Protein AF-A0A357I944-F1 (afdb_monomer_lite)

Radius of gyration: 23.83 Å; chains: 1; bounding box: 50×27×81 Å

pLDDT: mean 74.16, std 22.62, range [32.16, 97.25]

Foldseek 3Di:
DDDDDDDPVPPDLPPPVQPDDDFPKDKDAWDWDWDDDDPDTDIDTDHIDIDGPDDQDPSNVVNCVSVVVVVDCVNCPPPDPPPPDPPPPDDDDDDDD

Secondary structure (DSSP, 8-state):
-------------------PPPP-EEEE-SEEEE-SSTT---EEEE--EEEESSPPPHHHHHHHHHTTTTT-GGGGTT----------S--------

Structure (mmCIF, N/CA/C/O backbone):
data_AF-A0A357I944-F1
#
_entry.id   AF-A0A357I944-F1
#
loop_
_atom_site.group_PDB
_atom_site.id
_atom_site.type_symbol
_atom_site.label_atom_id
_atom_site.label_alt_id
_atom_site.label_comp_id
_atom_site.label_asym_id
_atom_site.label_entity_id
_atom_site.label_seq_id
_atom_site.pdbx_PDB_ins_code
_atom_site.Cartn_x
_atom_site.Cartn_y
_atom_site.Cartn_z
_atom_site.occupancy
_atom_site.B_iso_or_equiv
_atom_site.auth_seq_id
_atom_site.auth_comp_id
_atom_site.auth_asym_id
_atom_site.auth_atom_id
_atom_site.pdbx_PDB_model_num
ATOM 1 N N . MET A 1 1 ? 31.410 1.839 -54.230 1.00 41.78 1 MET A N 1
ATOM 2 C CA . MET A 1 1 ? 31.843 1.638 -52.833 1.00 41.78 1 MET A CA 1
ATOM 3 C C . MET A 1 1 ? 31.253 2.822 -52.080 1.00 41.78 1 MET A C 1
ATOM 5 O O . MET A 1 1 ? 31.651 3.929 -52.392 1.00 41.78 1 MET A O 1
ATOM 9 N N . GLU 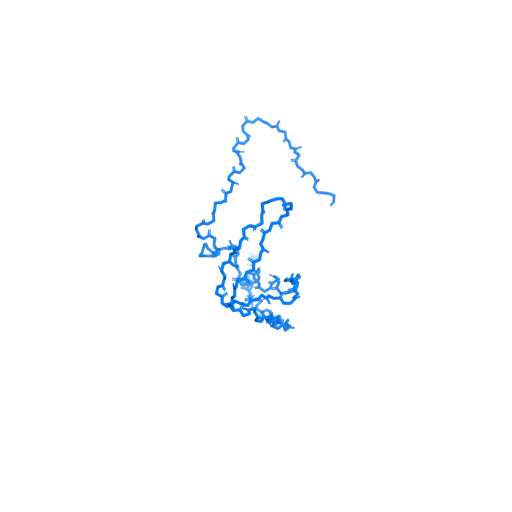A 1 2 ? 30.204 2.748 -51.274 1.00 39.84 2 GLU A N 1
ATOM 10 C CA . GLU A 1 2 ? 29.450 1.647 -50.671 1.00 39.84 2 GLU A CA 1
ATOM 11 C C . GLU A 1 2 ? 27.963 2.035 -50.601 1.00 39.84 2 GLU A C 1
ATOM 13 O O . GLU A 1 2 ? 27.594 3.192 -50.797 1.00 39.84 2 GLU A O 1
ATOM 18 N N . ALA A 1 3 ? 27.121 1.024 -50.421 1.00 38.75 3 ALA A N 1
ATOM 19 C CA . ALA A 1 3 ? 25.677 1.087 -50.532 1.00 38.75 3 ALA A CA 1
ATOM 20 C C . ALA A 1 3 ? 24.990 1.735 -49.316 1.00 38.75 3 ALA A C 1
ATOM 22 O O . ALA A 1 3 ? 25.376 1.521 -48.172 1.00 38.75 3 ALA A O 1
ATOM 23 N N . THR A 1 4 ? 23.911 2.465 -49.610 1.00 37.44 4 THR A N 1
ATOM 24 C CA . THR A 1 4 ? 22.615 2.488 -48.911 1.00 37.44 4 THR A CA 1
ATOM 25 C C . THR A 1 4 ? 22.446 1.427 -47.821 1.00 37.44 4 THR A C 1
ATOM 27 O O . THR A 1 4 ? 22.550 0.238 -48.111 1.00 37.44 4 THR A O 1
ATOM 30 N N . THR A 1 5 ? 22.036 1.832 -46.616 1.00 36.88 5 THR A N 1
ATOM 31 C CA . THR A 1 5 ? 20.721 1.468 -46.040 1.00 36.88 5 THR A CA 1
ATOM 32 C C . THR A 1 5 ? 20.627 1.929 -44.589 1.00 36.88 5 THR A C 1
ATOM 34 O O . THR A 1 5 ? 21.324 1.458 -43.699 1.00 36.88 5 THR A O 1
ATOM 37 N N . THR A 1 6 ? 19.702 2.857 -44.397 1.00 41.72 6 THR A N 1
ATOM 38 C CA . THR A 1 6 ? 18.986 3.217 -43.180 1.00 41.72 6 THR A CA 1
ATOM 39 C C . THR A 1 6 ? 18.687 2.012 -42.283 1.00 41.72 6 THR A C 1
ATOM 41 O O . THR A 1 6 ? 17.976 1.100 -42.691 1.00 41.72 6 THR A O 1
ATOM 44 N N . ALA A 1 7 ? 19.128 2.056 -41.029 1.00 38.03 7 ALA A N 1
ATOM 45 C CA . ALA A 1 7 ? 18.532 1.270 -39.954 1.00 38.03 7 ALA A CA 1
ATOM 46 C C . ALA A 1 7 ? 18.211 2.221 -38.799 1.00 38.03 7 ALA A C 1
ATOM 48 O O . ALA A 1 7 ? 18.927 2.323 -37.809 1.00 38.03 7 ALA A O 1
ATOM 49 N N . THR A 1 8 ? 17.116 2.962 -38.965 1.00 44.38 8 THR A N 1
ATOM 50 C CA . THR A 1 8 ? 16.309 3.406 -37.832 1.00 44.38 8 THR A CA 1
ATOM 51 C C . THR A 1 8 ? 15.745 2.134 -37.210 1.00 44.38 8 THR A C 1
ATOM 53 O O . THR A 1 8 ? 14.701 1.637 -37.633 1.00 44.38 8 THR A O 1
ATOM 56 N N . GLU A 1 9 ? 16.465 1.554 -36.254 1.00 43.00 9 GLU A N 1
ATOM 57 C CA . GLU A 1 9 ? 15.903 0.533 -35.379 1.00 43.00 9 GLU A CA 1
ATOM 58 C C . GLU A 1 9 ? 14.949 1.254 -34.425 1.00 43.00 9 GLU A C 1
ATOM 60 O O . GLU A 1 9 ? 15.292 1.638 -33.310 1.00 43.00 9 GLU A O 1
ATOM 65 N N . ASN A 1 10 ? 13.741 1.518 -34.927 1.00 46.44 10 ASN A N 1
ATOM 66 C CA . ASN A 1 10 ? 12.592 1.818 -34.095 1.00 46.44 10 ASN A CA 1
ATOM 67 C C . ASN A 1 10 ? 12.404 0.601 -33.188 1.00 46.44 10 ASN A C 1
ATOM 69 O O . ASN A 1 10 ? 11.801 -0.396 -33.592 1.00 46.44 10 ASN A O 1
ATOM 73 N N . ALA A 1 11 ? 12.963 0.669 -31.982 1.00 50.44 11 ALA A N 1
ATOM 74 C CA . ALA A 1 11 ? 12.605 -0.221 -30.899 1.00 50.44 11 ALA A CA 1
ATOM 75 C C . ALA A 1 11 ? 11.100 -0.039 -30.679 1.00 50.44 11 ALA A C 1
ATOM 77 O O . ALA A 1 11 ? 10.657 0.940 -30.085 1.00 50.44 11 ALA A O 1
ATOM 78 N N . ALA A 1 12 ? 10.312 -0.944 -31.262 1.00 48.09 12 ALA A N 1
ATOM 79 C CA . ALA A 1 12 ? 8.879 -1.024 -31.044 1.00 48.09 12 ALA A CA 1
ATOM 80 C C . ALA A 1 12 ? 8.606 -0.913 -29.535 1.00 48.09 12 ALA A C 1
ATOM 82 O O . ALA A 1 12 ? 9.359 -1.530 -28.768 1.00 48.09 12 ALA A O 1
ATOM 83 N N . PRO A 1 13 ? 7.573 -0.170 -29.089 1.00 44.72 13 PRO A N 1
ATOM 84 C CA . PRO A 1 13 ? 7.222 -0.165 -27.680 1.00 44.72 13 PRO A CA 1
ATOM 85 C C . PRO A 1 13 ? 6.907 -1.611 -27.319 1.00 44.72 13 PRO A C 1
ATOM 87 O O . PRO A 1 13 ? 5.928 -2.191 -27.790 1.00 44.72 13 PRO A O 1
ATOM 90 N N . ARG A 1 14 ? 7.792 -2.244 -26.547 1.00 47.75 14 ARG A N 1
ATOM 91 C CA . ARG A 1 14 ? 7.550 -3.589 -26.040 1.00 47.75 14 ARG A CA 1
ATOM 92 C C . ARG A 1 14 ? 6.602 -3.452 -24.859 1.00 47.75 14 ARG A C 1
ATOM 94 O O . ARG A 1 14 ? 6.970 -3.824 -23.754 1.00 47.75 14 ARG A O 1
ATOM 101 N N . SER A 1 15 ? 5.385 -2.958 -25.091 1.00 51.78 15 SER A N 1
ATOM 102 C CA . SER A 1 15 ? 4.293 -3.156 -24.148 1.00 51.78 15 SER A CA 1
ATOM 103 C C . SER A 1 15 ? 3.925 -4.637 -24.207 1.00 51.78 15 SER A C 1
ATOM 105 O O . SER A 1 15 ? 2.960 -5.076 -24.833 1.00 51.78 15 SER A O 1
ATOM 107 N N . ARG A 1 16 ? 4.763 -5.473 -23.587 1.00 57.12 16 ARG A N 1
ATOM 108 C CA . ARG A 1 16 ? 4.313 -6.797 -23.192 1.00 57.12 16 ARG A CA 1
ATOM 109 C C . ARG A 1 16 ? 3.284 -6.517 -22.115 1.00 57.12 16 ARG A C 1
ATOM 111 O O . ARG A 1 16 ? 3.654 -6.284 -20.977 1.00 57.12 16 ARG A O 1
ATOM 118 N N . THR A 1 17 ? 2.006 -6.498 -22.472 1.00 58.41 17 THR A N 1
ATOM 119 C CA . THR A 1 17 ? 0.927 -6.542 -21.489 1.00 58.41 17 THR A CA 1
ATOM 120 C C . THR A 1 17 ? 1.162 -7.783 -20.638 1.00 58.41 17 THR A C 1
ATOM 122 O O . THR A 1 17 ? 0.945 -8.914 -21.080 1.00 58.41 17 THR A O 1
ATOM 125 N N . LEU A 1 18 ? 1.724 -7.589 -19.450 1.00 57.81 18 LEU A N 1
ATOM 126 C CA . LEU A 1 18 ? 1.983 -8.676 -18.532 1.00 57.81 18 LEU A CA 1
ATOM 127 C C . LEU A 1 18 ? 0.635 -9.061 -17.936 1.00 57.81 18 LEU A C 1
ATOM 129 O O . LEU A 1 18 ? 0.002 -8.264 -17.255 1.00 57.81 18 LEU A O 1
ATOM 133 N N . TRP A 1 19 ? 0.178 -10.281 -18.219 1.00 62.50 19 TRP A N 1
ATOM 134 C CA . TRP A 1 19 ? -1.001 -10.861 -17.578 1.00 62.50 19 TRP A CA 1
ATOM 135 C C . TRP A 1 19 ? -0.631 -11.257 -16.147 1.00 62.50 19 TRP A C 1
ATOM 137 O O . TRP A 1 19 ? -0.422 -12.430 -15.830 1.00 62.50 19 TRP A O 1
ATOM 147 N N . VAL A 1 20 ? -0.430 -10.258 -15.297 1.00 74.12 20 VAL A N 1
ATOM 148 C CA . VAL A 1 20 ? -0.290 -10.450 -13.857 1.00 74.12 20 VAL A CA 1
ATOM 149 C C . VAL A 1 20 ? -1.685 -10.309 -13.257 1.00 74.12 20 VAL A C 1
ATOM 151 O O . VAL A 1 20 ? -2.427 -9.424 -13.684 1.00 74.12 20 VAL A O 1
ATOM 154 N N . PRO A 1 21 ? -2.091 -11.190 -12.327 1.00 76.19 21 PRO A N 1
ATOM 155 C CA . PRO A 1 21 ? -3.356 -11.010 -11.633 1.00 76.19 21 PRO A CA 1
ATOM 156 C C . PRO A 1 21 ? -3.388 -9.645 -10.940 1.00 76.19 21 PRO A C 1
ATOM 158 O O . PRO A 1 21 ? -2.369 -9.175 -10.417 1.00 76.19 21 PRO A O 1
ATOM 161 N N . ASP A 1 22 ? -4.572 -9.039 -10.959 1.00 83.69 22 ASP A N 1
ATOM 162 C CA . ASP A 1 22 ? -4.850 -7.766 -10.301 1.00 83.69 22 ASP A CA 1
ATOM 163 C C . ASP A 1 22 ? -4.638 -7.867 -8.777 1.00 83.69 22 ASP A C 1
ATOM 165 O O . ASP A 1 22 ? -4.551 -8.965 -8.206 1.00 83.69 22 ASP A O 1
ATOM 169 N N . ILE A 1 23 ? -4.526 -6.722 -8.108 1.00 90.94 23 ILE A N 1
ATOM 170 C CA . ILE A 1 23 ? -4.320 -6.657 -6.664 1.00 90.94 23 ILE A CA 1
ATOM 171 C C . ILE A 1 23 ? -5.567 -7.197 -5.955 1.00 90.94 23 ILE A C 1
ATOM 173 O O . ILE A 1 23 ? -6.685 -6.722 -6.137 1.00 90.94 23 ILE A O 1
ATOM 177 N N . ALA A 1 24 ? -5.368 -8.203 -5.103 1.00 93.12 24 ALA A N 1
ATOM 178 C CA . ALA A 1 24 ? -6.423 -8.723 -4.246 1.00 93.12 24 ALA A CA 1
ATOM 179 C C . ALA A 1 24 ? -6.640 -7.774 -3.059 1.00 93.12 24 ALA A C 1
ATOM 181 O O . ALA A 1 24 ? -5.975 -7.907 -2.027 1.00 93.12 24 ALA A O 1
ATOM 182 N N . TRP A 1 25 ? -7.552 -6.818 -3.219 1.00 95.19 25 TRP A N 1
ATOM 183 C CA . TRP A 1 25 ? -7.921 -5.859 -2.180 1.00 95.19 25 TRP A CA 1
ATOM 184 C C . TRP A 1 25 ? -8.713 -6.512 -1.044 1.00 95.19 25 TRP A C 1
ATOM 186 O O . TRP A 1 25 ? -9.519 -7.424 -1.249 1.00 95.19 25 TRP A O 1
ATOM 196 N N . VAL A 1 26 ? -8.445 -6.057 0.177 1.00 97.06 26 VAL A N 1
ATOM 197 C CA . VAL A 1 26 ? -9.188 -6.406 1.388 1.00 97.06 26 VAL A CA 1
ATOM 198 C C . VAL A 1 26 ? -9.685 -5.112 2.006 1.00 97.06 26 VAL A C 1
ATOM 200 O O . VAL A 1 26 ? -8.879 -4.260 2.372 1.00 97.06 26 VAL A O 1
ATOM 203 N N . GLU A 1 27 ? -11.003 -4.993 2.130 1.00 97.19 27 GLU A N 1
ATOM 204 C CA . GLU A 1 27 ? -11.645 -3.873 2.807 1.00 97.19 27 GLU A CA 1
ATOM 205 C C . GLU A 1 27 ? -11.471 -3.997 4.323 1.00 97.19 27 GLU A C 1
ATOM 207 O O . GLU A 1 27 ? -11.745 -5.044 4.924 1.00 97.19 27 GLU A O 1
ATOM 212 N N . ILE A 1 28 ? -11.022 -2.908 4.933 1.00 96.25 28 ILE A N 1
ATOM 213 C CA . ILE A 1 28 ? -10.974 -2.708 6.372 1.00 96.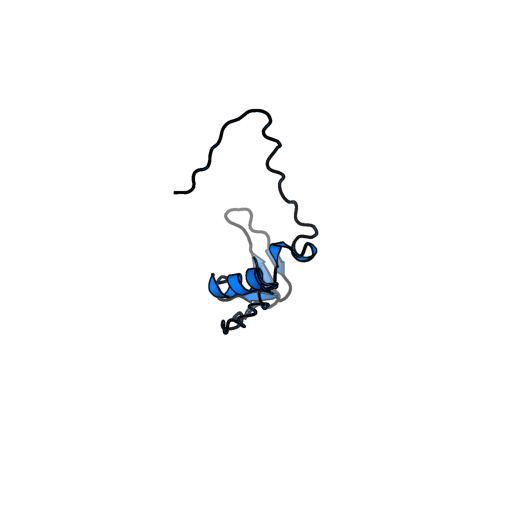25 28 ILE A CA 1
ATOM 214 C C . ILE A 1 28 ? -12.065 -1.685 6.705 1.00 96.25 28 ILE A C 1
ATOM 216 O O . ILE A 1 28 ? -11.970 -0.538 6.263 1.00 96.25 28 ILE A O 1
ATOM 220 N N . PRO A 1 29 ? -13.120 -2.079 7.441 1.00 96.88 29 PRO A N 1
ATOM 221 C CA . PRO A 1 29 ? -14.224 -1.179 7.741 1.00 96.88 29 PRO A CA 1
ATOM 222 C C . PRO A 1 29 ? -13.771 -0.043 8.662 1.00 96.88 29 PRO A C 1
ATOM 224 O O . PRO A 1 29 ? -12.849 -0.207 9.464 1.00 96.88 29 PRO A O 1
ATOM 227 N N . ALA A 1 30 ? -14.472 1.089 8.584 1.00 97.19 30 ALA A N 1
ATOM 228 C CA . ALA A 1 30 ? -14.243 2.222 9.472 1.00 97.19 30 ALA A CA 1
ATOM 229 C C . ALA A 1 30 ? -14.456 1.825 10.939 1.00 97.19 30 ALA A C 1
ATOM 231 O O . ALA A 1 30 ? -15.395 1.087 11.266 1.00 97.19 30 ALA A O 1
ATOM 232 N N . GLY A 1 31 ? -13.623 2.345 11.837 1.00 95.69 31 GLY A N 1
ATOM 233 C CA . GLY A 1 31 ? -13.737 2.012 13.249 1.00 95.69 31 GLY A CA 1
ATOM 234 C C . GLY A 1 31 ? -12.674 2.629 14.142 1.00 95.69 31 GLY A C 1
ATOM 235 O O . GLY A 1 31 ? -11.706 3.244 13.694 1.00 95.69 31 GLY A O 1
ATOM 236 N N . GLU A 1 32 ? -12.887 2.449 15.442 1.00 96.19 32 GLU A N 1
ATOM 237 C CA . GLU A 1 32 ? -11.898 2.763 16.463 1.00 96.19 32 GLU A CA 1
ATOM 238 C C . GLU A 1 32 ? -11.014 1.545 16.731 1.00 96.19 32 GLU A C 1
ATOM 240 O O . GLU A 1 32 ? -11.503 0.421 16.870 1.00 96.19 32 GLU A O 1
ATOM 245 N N . PHE A 1 33 ? -9.709 1.767 16.831 1.00 92.69 33 PHE A N 1
ATOM 246 C CA . PHE A 1 33 ? -8.743 0.733 17.182 1.00 92.69 33 PHE A CA 1
ATOM 247 C C . PHE A 1 33 ? -7.638 1.316 18.056 1.00 92.69 33 PHE A C 1
ATOM 249 O O . PHE A 1 33 ? -7.387 2.520 18.073 1.00 92.69 33 PHE A O 1
ATOM 256 N N . ILE A 1 34 ? -6.985 0.443 18.811 1.00 94.25 34 ILE A N 1
ATOM 257 C CA . ILE A 1 34 ? -5.871 0.809 19.678 1.00 94.25 34 ILE A CA 1
ATOM 258 C C . ILE A 1 34 ? -4.578 0.568 18.903 1.00 94.25 34 ILE A C 1
ATOM 260 O O . ILE A 1 34 ? -4.393 -0.504 18.325 1.00 94.25 34 ILE A O 1
ATOM 264 N N . TYR A 1 35 ? -3.688 1.557 18.897 1.00 92.50 35 TYR A N 1
ATOM 265 C CA . TYR A 1 35 ? -2.396 1.477 18.220 1.00 92.50 35 TYR A CA 1
ATOM 266 C C . TYR A 1 35 ? -1.251 1.736 19.201 1.00 92.50 35 TYR A C 1
ATOM 268 O O . TYR A 1 35 ? -1.368 2.603 20.060 1.00 92.50 35 TYR A O 1
ATOM 276 N N . GLY A 1 36 ? -0.133 1.024 19.045 1.00 90.12 36 GLY A N 1
ATOM 277 C CA . GLY A 1 36 ? 1.055 1.152 19.897 1.00 90.12 36 GLY A CA 1
ATOM 278 C C . GLY A 1 36 ? 1.286 -0.051 20.814 1.00 90.12 36 GLY A C 1
ATOM 279 O O . GLY A 1 36 ? 0.516 -1.009 20.825 1.00 90.12 36 GLY A O 1
ATOM 280 N N . GLU A 1 37 ? 2.373 -0.002 21.581 1.00 88.56 37 GLU A N 1
ATOM 281 C CA . GLU A 1 37 ? 2.759 -1.032 22.550 1.00 88.56 37 GLU A CA 1
ATOM 282 C C . GLU A 1 37 ? 3.069 -0.397 23.915 1.00 88.56 37 GLU A C 1
ATOM 284 O O . GLU A 1 37 ? 3.487 0.756 24.013 1.00 88.56 37 GLU A O 1
ATOM 289 N N . GLY A 1 38 ? 2.895 -1.159 24.998 1.00 83.88 38 GLY A N 1
ATOM 290 C CA . GLY A 1 38 ? 3.204 -0.697 26.354 1.00 83.88 38 GLY A CA 1
ATOM 291 C C . GLY A 1 38 ? 2.143 0.243 26.937 1.00 83.88 38 GLY A C 1
ATOM 292 O O . GLY A 1 38 ? 0.948 0.020 26.769 1.00 83.88 38 GLY A O 1
ATOM 293 N N . ASN A 1 39 ? 2.568 1.268 27.680 1.00 79.50 39 ASN A N 1
ATOM 294 C CA . ASN A 1 39 ? 1.651 2.182 28.380 1.00 79.50 39 ASN A CA 1
ATOM 295 C C . ASN A 1 39 ? 1.061 3.280 27.476 1.00 79.50 39 ASN A C 1
ATOM 297 O O . ASN A 1 39 ? 0.156 3.992 27.904 1.00 79.50 39 ASN A O 1
ATOM 301 N N . GLU A 1 40 ? 1.555 3.426 26.245 1.00 81.56 40 GLU A N 1
ATOM 302 C CA . GLU A 1 40 ? 1.102 4.433 25.282 1.00 81.56 40 GLU A CA 1
ATOM 303 C C . GLU A 1 40 ? 0.297 3.751 24.174 1.00 81.56 40 GLU A C 1
ATOM 305 O O . GLU A 1 40 ? 0.818 3.373 23.129 1.00 81.56 40 GLU A O 1
ATOM 310 N N . GLN A 1 41 ? -0.993 3.563 24.447 1.00 88.12 41 GLN A N 1
ATOM 311 C CA . GLN A 1 41 ? -1.954 2.904 23.564 1.00 88.12 41 GLN A CA 1
ATOM 312 C C . GLN A 1 41 ? -3.133 3.847 23.273 1.00 88.12 41 GLN A C 1
ATOM 314 O O . GLN A 1 41 ? -4.211 3.682 23.851 1.00 88.12 41 GLN A O 1
ATOM 319 N N . PRO A 1 42 ? -2.944 4.897 22.447 1.00 91.19 42 PRO A N 1
ATOM 320 C CA . PRO A 1 42 ? -4.044 5.760 22.039 1.00 91.19 42 PRO A CA 1
ATOM 321 C C . PRO A 1 42 ? -5.093 4.986 21.231 1.00 91.19 42 PRO A C 1
ATOM 323 O O . PRO A 1 42 ? -4.765 4.167 20.368 1.00 91.19 42 PRO A O 1
ATOM 326 N N . THR A 1 43 ? -6.362 5.305 21.478 1.00 92.94 43 THR A N 1
ATOM 327 C CA . THR A 1 43 ? -7.463 4.934 20.586 1.00 92.94 43 THR A CA 1
ATOM 328 C C . THR A 1 43 ? -7.484 5.899 19.409 1.00 92.94 43 THR A C 1
ATOM 330 O O . THR A 1 43 ? -7.543 7.116 19.600 1.00 92.94 43 THR A O 1
ATOM 333 N N . LEU A 1 44 ? -7.433 5.358 18.197 1.00 93.81 44 LEU A N 1
ATOM 334 C CA . LEU A 1 44 ? -7.476 6.104 16.946 1.00 93.81 44 LEU A CA 1
ATOM 335 C C . LEU A 1 44 ? -8.723 5.719 16.156 1.00 93.81 44 LEU A C 1
ATOM 337 O O . LEU A 1 44 ? -9.179 4.579 16.220 1.00 93.81 44 LEU A O 1
ATOM 341 N N . HIS A 1 45 ? -9.243 6.672 15.388 1.00 94.88 45 HIS A N 1
ATOM 342 C CA . HIS A 1 45 ? -10.314 6.444 14.427 1.00 94.88 45 HIS A CA 1
ATOM 343 C C . HIS A 1 45 ? -9.731 6.422 13.014 1.00 94.88 45 HIS A C 1
ATOM 345 O O . HIS A 1 45 ? -8.965 7.321 12.655 1.00 94.88 45 HIS A O 1
ATOM 351 N N . LEU A 1 46 ? -10.096 5.413 12.225 1.00 95.88 46 LEU A N 1
ATOM 352 C CA . LEU A 1 46 ? -9.809 5.359 10.795 1.00 95.88 46 LEU A CA 1
ATOM 353 C C . LEU A 1 46 ? -11.104 5.153 10.018 1.00 95.88 46 LEU A C 1
ATOM 355 O O . LEU A 1 46 ? -11.944 4.333 10.395 1.00 95.88 46 LEU A O 1
ATOM 359 N N . ASP A 1 47 ? -11.220 5.887 8.915 1.00 97.25 47 ASP A N 1
ATOM 360 C CA . ASP A 1 47 ? -12.234 5.645 7.897 1.00 97.25 47 ASP A CA 1
ATOM 361 C C . ASP A 1 47 ? -11.970 4.314 7.182 1.00 97.25 47 ASP A C 1
ATOM 363 O O . ASP A 1 47 ? -10.885 3.737 7.279 1.00 97.25 47 ASP A O 1
ATOM 367 N N . ALA A 1 48 ? -12.972 3.820 6.454 1.00 97.19 48 ALA A N 1
ATOM 368 C CA . ALA A 1 48 ? -12.837 2.586 5.696 1.00 97.19 48 ALA A CA 1
ATOM 369 C C . ALA A 1 48 ? -11.777 2.745 4.598 1.00 97.19 48 ALA A C 1
ATOM 371 O O . ALA A 1 48 ? -11.761 3.746 3.876 1.00 97.19 48 ALA A O 1
ATOM 372 N N . PHE A 1 49 ? -10.908 1.749 4.461 1.00 96.50 49 PHE A N 1
ATOM 373 C CA . PHE A 1 49 ? -9.869 1.725 3.435 1.00 96.50 49 PHE A CA 1
ATOM 374 C C . PHE A 1 49 ? -9.617 0.301 2.953 1.00 96.50 49 PHE A C 1
ATOM 376 O O . PHE A 1 49 ? -10.020 -0.673 3.586 1.00 96.50 49 PHE A O 1
ATOM 383 N N . GLU A 1 50 ? -8.918 0.176 1.832 1.00 97.12 50 GLU A N 1
ATOM 384 C CA . GLU A 1 50 ? -8.536 -1.113 1.273 1.00 97.12 50 GLU A CA 1
ATOM 385 C C . GLU A 1 50 ? -7.022 -1.294 1.344 1.00 97.12 50 GLU A C 1
ATOM 387 O O . GLU A 1 50 ? -6.248 -0.360 1.127 1.00 97.12 50 GLU A O 1
ATOM 392 N N . ILE A 1 51 ? -6.586 -2.516 1.636 1.00 96.69 51 ILE A N 1
ATOM 393 C CA . ILE A 1 51 ? -5.173 -2.890 1.605 1.00 96.69 51 ILE A CA 1
ATOM 394 C C . ILE A 1 51 ? -4.985 -4.173 0.803 1.00 96.69 51 ILE A C 1
ATOM 396 O O . ILE A 1 51 ? -5.824 -5.075 0.819 1.00 96.69 51 ILE A O 1
ATOM 400 N N . ALA A 1 52 ? -3.873 -4.260 0.075 1.00 96.31 52 ALA A N 1
ATOM 401 C CA . ALA A 1 52 ? -3.528 -5.455 -0.675 1.00 96.31 52 ALA A CA 1
ATOM 402 C C . ALA A 1 52 ? -3.322 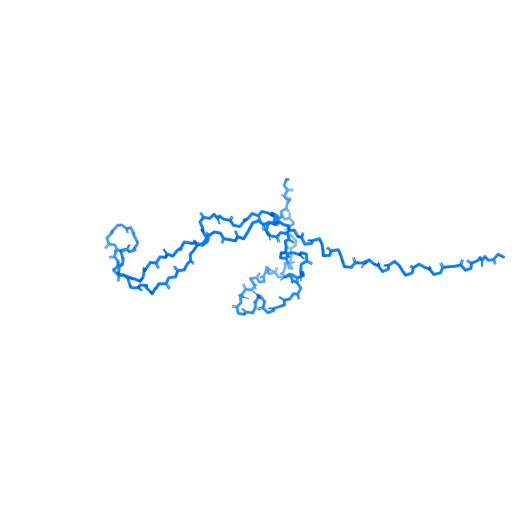-6.646 0.276 1.00 96.31 52 ALA A C 1
ATOM 404 O O . ALA A 1 52 ? -2.552 -6.568 1.235 1.00 96.31 52 ALA A O 1
ATOM 405 N N . ARG A 1 53 ? -3.961 -7.783 -0.024 1.00 95.62 53 ARG A N 1
ATOM 406 C CA . ARG A 1 53 ? -3.777 -9.037 0.728 1.00 95.62 53 ARG A CA 1
ATOM 407 C C . ARG A 1 53 ? -2.332 -9.541 0.685 1.00 95.62 53 ARG A C 1
ATOM 409 O O . ARG A 1 53 ? -1.888 -10.206 1.618 1.00 95.62 53 ARG A O 1
ATOM 416 N N . TYR A 1 54 ? -1.630 -9.269 -0.412 1.00 94.81 54 TYR A N 1
ATOM 417 C CA . TYR A 1 54 ? -0.261 -9.711 -0.653 1.00 94.81 54 TYR A CA 1
ATOM 418 C C . TYR A 1 54 ? 0.616 -8.523 -1.061 1.00 94.81 54 TYR A C 1
ATOM 420 O O . TYR A 1 54 ? 0.116 -7.612 -1.724 1.00 94.81 54 TYR A O 1
ATOM 428 N N . PRO A 1 55 ? 1.917 -8.535 -0.718 1.00 94.56 55 PRO A N 1
ATOM 429 C CA . PRO A 1 55 ? 2.859 -7.547 -1.226 1.00 94.56 55 PRO A CA 1
ATOM 430 C C . PRO A 1 55 ? 2.923 -7.548 -2.755 1.00 94.56 55 PRO A C 1
ATOM 432 O O . PRO A 1 55 ? 2.710 -8.581 -3.397 1.00 94.56 55 PRO A O 1
ATOM 435 N N . VAL A 1 56 ? 3.287 -6.400 -3.327 1.00 92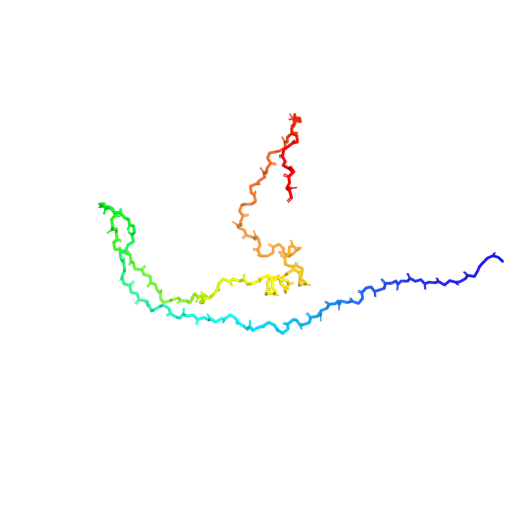.12 56 VAL A N 1
ATOM 436 C CA . VAL A 1 56 ? 3.517 -6.263 -4.769 1.00 92.12 56 VAL A CA 1
ATOM 437 C C . VAL A 1 56 ? 4.650 -7.196 -5.195 1.00 92.12 56 VAL A C 1
ATOM 439 O O . VAL A 1 56 ? 5.739 -7.189 -4.622 1.00 92.12 56 VAL A O 1
ATOM 442 N N . THR A 1 57 ? 4.386 -8.021 -6.204 1.00 91.88 57 THR A N 1
ATOM 443 C CA . THR A 1 57 ? 5.368 -8.973 -6.738 1.00 91.88 57 THR A CA 1
ATOM 444 C C . THR A 1 57 ? 6.300 -8.310 -7.750 1.00 91.88 57 THR A C 1
ATOM 446 O O . THR A 1 57 ? 5.915 -7.352 -8.418 1.00 91.88 57 THR A O 1
ATOM 449 N N . ASN A 1 58 ? 7.491 -8.883 -7.965 1.00 92.56 58 ASN A N 1
ATOM 450 C CA . ASN A 1 58 ? 8.420 -8.401 -8.999 1.00 92.56 58 ASN A CA 1
ATOM 451 C C . ASN A 1 58 ? 7.757 -8.319 -10.382 1.00 92.56 58 ASN A C 1
ATOM 453 O O . ASN A 1 58 ? 8.002 -7.380 -11.125 1.00 92.56 58 ASN A O 1
ATOM 457 N N . ARG A 1 59 ? 6.872 -9.270 -10.709 1.00 89.69 59 ARG A N 1
ATOM 458 C CA . ARG A 1 59 ? 6.184 -9.299 -12.002 1.00 89.69 59 ARG A CA 1
ATOM 459 C C . ARG A 1 59 ? 5.149 -8.182 -12.158 1.00 89.69 59 ARG A C 1
ATOM 461 O O . ARG A 1 59 ? 4.974 -7.686 -13.260 1.00 89.69 59 ARG A O 1
ATOM 468 N N . GLN A 1 60 ? 4.471 -7.794 -11.077 1.00 89.50 60 GLN A N 1
ATOM 469 C CA . GLN A 1 60 ? 3.578 -6.627 -11.069 1.00 89.50 60 GLN A CA 1
ATOM 470 C C . GLN A 1 60 ? 4.384 -5.327 -11.117 1.00 89.50 60 GLN A C 1
ATOM 472 O O . GLN A 1 60 ? 4.007 -4.392 -11.813 1.00 89.50 60 GLN A O 1
ATOM 477 N N . TYR A 1 61 ? 5.518 -5.288 -10.417 1.00 90.31 61 TYR A N 1
ATOM 478 C CA . TYR A 1 61 ? 6.420 -4.144 -10.426 1.00 90.31 61 TYR A CA 1
ATOM 479 C C . TYR A 1 61 ? 7.058 -3.896 -11.802 1.00 90.31 61 TYR A C 1
ATOM 481 O O . TYR A 1 61 ? 7.234 -2.751 -12.201 1.00 90.31 61 TYR A O 1
ATOM 489 N N . GLU A 1 62 ? 7.347 -4.948 -12.571 1.00 90.94 62 GLU A N 1
ATOM 490 C CA . GLU A 1 62 ? 7.812 -4.814 -13.958 1.00 90.94 62 GLU A CA 1
ATOM 491 C C . GLU A 1 62 ? 6.839 -4.007 -14.829 1.00 90.94 62 GLU A C 1
ATOM 493 O O . GLU A 1 62 ? 7.305 -3.239 -15.659 1.00 90.94 62 GLU A O 1
ATOM 498 N N . CYS A 1 63 ? 5.520 -4.087 -14.602 1.00 88.81 63 CYS A N 1
ATOM 499 C CA . CYS A 1 63 ? 4.554 -3.248 -15.322 1.00 88.81 63 CYS A CA 1
ATOM 500 C C . CYS A 1 63 ? 4.792 -1.752 -15.077 1.00 88.81 63 CYS A C 1
ATOM 502 O O . CYS A 1 63 ? 4.682 -0.961 -16.004 1.00 88.81 63 CYS A O 1
ATOM 504 N N . PHE A 1 64 ? 5.130 -1.371 -13.841 1.00 88.62 64 PHE A N 1
ATOM 505 C CA . PHE A 1 64 ? 5.445 0.016 -13.489 1.00 88.62 64 PHE A CA 1
ATOM 506 C C . PHE A 1 64 ? 6.728 0.496 -14.183 1.00 88.62 64 PHE A C 1
ATOM 508 O O . PHE A 1 64 ? 6.794 1.628 -14.652 1.00 88.62 64 PHE A O 1
ATOM 515 N N . VAL A 1 65 ? 7.742 -0.368 -14.275 1.00 90.94 65 VAL A N 1
ATOM 516 C CA . VAL A 1 65 ? 8.997 -0.043 -14.972 1.00 90.94 65 VAL A CA 1
ATOM 517 C C . VAL A 1 65 ? 8.784 0.046 -16.484 1.00 90.94 65 VAL A C 1
ATOM 519 O O . VAL A 1 65 ? 9.266 0.985 -17.109 1.00 90.94 65 VAL A O 1
ATOM 522 N N . ASP A 1 66 ? 8.053 -0.906 -17.068 1.00 89.31 66 ASP A N 1
ATOM 523 C CA . ASP A 1 66 ? 7.778 -0.961 -18.509 1.00 89.31 66 ASP A CA 1
ATOM 524 C C . ASP A 1 66 ? 6.930 0.234 -18.988 1.00 89.31 66 ASP A C 1
ATOM 526 O O . ASP A 1 66 ? 7.056 0.641 -20.144 1.00 89.31 66 ASP A O 1
ATOM 530 N N . ASP A 1 67 ? 6.103 0.813 -18.110 1.00 88.44 67 ASP A N 1
ATOM 531 C CA . ASP A 1 67 ? 5.310 2.023 -18.379 1.00 88.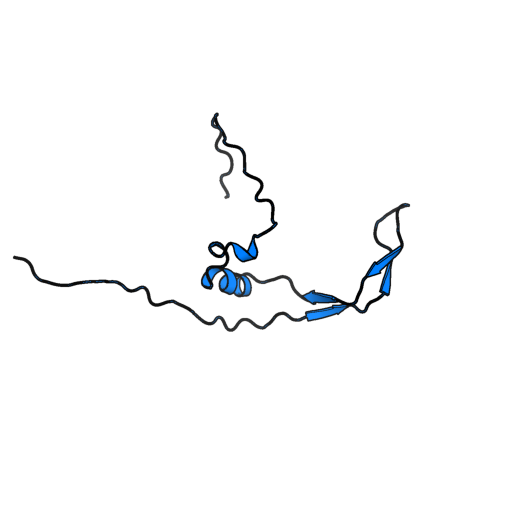44 67 ASP A CA 1
ATOM 532 C C . ASP A 1 67 ? 6.096 3.332 -18.155 1.00 88.44 67 ASP A C 1
ATOM 534 O O . ASP A 1 67 ? 5.554 4.424 -18.299 1.00 88.44 67 ASP A O 1
ATOM 538 N N . GLY A 1 68 ? 7.388 3.248 -17.815 1.00 89.38 68 GLY A N 1
ATOM 539 C CA . GLY A 1 68 ? 8.232 4.423 -17.587 1.00 89.38 68 GLY A CA 1
ATOM 540 C C . GLY A 1 68 ? 7.936 5.151 -16.270 1.00 89.38 68 GLY A C 1
ATOM 541 O O . GLY A 1 68 ? 8.084 6.369 -16.170 1.00 89.38 68 GLY A O 1
ATOM 542 N N . GLY A 1 69 ? 7.494 4.428 -15.237 1.00 88.75 69 GLY A N 1
ATOM 543 C CA . GLY A 1 69 ? 7.105 5.024 -13.955 1.00 88.75 69 GLY A CA 1
ATOM 544 C C . GLY A 1 69 ? 8.241 5.725 -13.194 1.00 88.75 69 GLY A C 1
ATOM 545 O O . GLY A 1 69 ? 7.986 6.503 -12.273 1.00 88.75 69 GLY A O 1
ATOM 546 N N . TYR A 1 70 ? 9.503 5.484 -13.564 1.00 89.06 70 TYR A N 1
ATOM 547 C CA . TYR A 1 70 ? 10.650 6.218 -13.018 1.00 89.06 70 TYR A CA 1
ATOM 548 C C . TYR A 1 70 ? 10.879 7.566 -13.705 1.00 89.06 70 TYR A C 1
ATOM 550 O O . TYR A 1 70 ? 11.442 8.475 -13.094 1.00 89.06 70 TYR A O 1
ATOM 558 N N . GLU A 1 71 ? 10.489 7.676 -14.968 1.00 90.06 71 GLU A N 1
ATOM 559 C CA . GLU A 1 71 ? 10.628 8.861 -15.804 1.00 90.06 71 GLU A CA 1
ATOM 560 C C . GLU A 1 71 ? 9.484 9.855 -15.581 1.00 90.06 71 GLU A C 1
ATOM 562 O O . GLU A 1 71 ? 9.652 11.054 -15.799 1.00 90.06 71 GLU A O 1
ATOM 567 N N . ASP A 1 72 ? 8.332 9.364 -15.135 1.00 89.69 72 ASP A N 1
ATOM 568 C CA . ASP A 1 72 ? 7.157 10.177 -14.871 1.00 89.69 72 ASP A CA 1
ATOM 569 C C . ASP A 1 72 ? 7.187 10.785 -13.458 1.00 89.69 72 ASP A C 1
ATOM 571 O O . ASP A 1 72 ? 6.914 10.127 -12.450 1.00 89.69 72 ASP A O 1
ATOM 575 N N . GLU A 1 73 ? 7.526 12.075 -13.389 1.00 88.38 73 GLU A N 1
ATOM 576 C CA . GLU A 1 73 ? 7.681 12.832 -12.142 1.00 88.38 73 GLU A CA 1
ATOM 577 C C . GLU A 1 73 ? 6.386 12.938 -11.321 1.00 88.38 73 GLU A C 1
ATOM 579 O O . GLU A 1 73 ? 6.467 13.147 -10.108 1.00 88.38 73 GLU A O 1
ATOM 584 N N . GLN A 1 74 ? 5.203 12.747 -11.925 1.00 90.62 74 GLN A N 1
ATOM 585 C CA . GLN A 1 74 ? 3.929 12.883 -11.208 1.00 90.62 74 GLN A CA 1
ATOM 586 C C . GLN A 1 74 ? 3.799 11.881 -10.050 1.00 90.62 74 GLN A C 1
ATOM 588 O O . GLN A 1 74 ? 3.189 12.189 -9.028 1.00 90.62 74 GLN A O 1
ATOM 593 N N . TRP A 1 75 ? 4.415 10.699 -10.181 1.00 88.25 75 TRP A N 1
ATOM 594 C CA . TRP A 1 75 ? 4.405 9.653 -9.151 1.00 88.25 75 TRP A CA 1
ATOM 595 C C . TRP A 1 75 ? 5.314 9.964 -7.961 1.00 88.25 75 TRP A C 1
ATOM 597 O O . TRP A 1 75 ? 5.230 9.303 -6.925 1.00 88.25 75 TRP A O 1
ATOM 607 N N . TRP A 1 76 ? 6.185 10.962 -8.105 1.00 88.69 76 TRP A N 1
ATOM 608 C CA . TRP A 1 76 ? 7.201 11.328 -7.123 1.00 88.69 76 TRP A CA 1
ATOM 609 C C . TRP A 1 76 ? 6.982 12.726 -6.540 1.00 88.69 76 TRP A C 1
ATOM 611 O O . TRP A 1 76 ? 7.746 13.146 -5.666 1.00 88.69 76 TRP A O 1
ATOM 621 N N . ASP A 1 77 ? 5.951 13.443 -6.990 1.00 89.06 77 ASP A N 1
ATOM 622 C CA . ASP A 1 77 ? 5.640 14.776 -6.489 1.00 89.06 77 ASP A CA 1
ATOM 623 C C . ASP A 1 77 ? 5.339 14.749 -4.980 1.00 89.06 77 ASP A C 1
ATOM 625 O O . ASP A 1 77 ? 4.690 13.846 -4.449 1.00 89.06 77 ASP A O 1
ATOM 629 N N . GLY A 1 78 ? 5.879 15.724 -4.252 1.00 85.31 78 GLY A N 1
ATOM 630 C CA . GLY A 1 78 ? 5.779 15.796 -2.791 1.00 85.31 78 GLY A CA 1
ATOM 631 C C . GLY A 1 78 ? 6.632 14.783 -2.007 1.00 85.31 78 GLY A C 1
ATOM 632 O O . GLY A 1 78 ? 6.744 14.917 -0.782 1.00 85.31 78 GLY A O 1
ATOM 633 N N . LEU A 1 79 ? 7.295 13.821 -2.662 1.00 84.19 79 LEU A N 1
ATOM 634 C CA . LEU A 1 79 ? 8.263 12.939 -2.007 1.00 84.19 79 LEU A CA 1
ATOM 635 C C . LEU A 1 79 ? 9.631 13.624 -1.927 1.00 84.19 79 LEU A C 1
ATOM 637 O O . LEU A 1 79 ? 10.232 14.021 -2.923 1.00 84.19 79 LEU A O 1
ATOM 641 N N . LYS A 1 80 ? 10.184 13.734 -0.715 1.00 76.94 80 LYS A N 1
ATOM 642 C CA . LYS A 1 80 ? 11.561 14.210 -0.544 1.00 76.94 80 LYS A CA 1
ATOM 643 C C . LYS A 1 80 ? 12.526 13.128 -1.012 1.00 76.94 80 LYS A C 1
ATOM 645 O O . LYS A 1 80 ? 12.795 12.175 -0.281 1.00 76.94 80 LYS A O 1
ATOM 650 N N . LYS A 1 81 ? 13.116 13.308 -2.194 1.00 61.31 81 LYS A N 1
ATOM 651 C CA . LYS A 1 81 ? 14.338 12.588 -2.551 1.00 61.31 81 LYS A CA 1
ATOM 652 C C . LYS A 1 81 ? 15.434 13.095 -1.623 1.00 61.31 81 LYS A C 1
ATOM 654 O O . LYS A 1 81 ? 15.876 14.233 -1.745 1.00 61.31 81 LYS A O 1
ATOM 659 N N . THR A 1 82 ? 15.828 12.282 -0.647 1.00 59.88 82 THR A N 1
ATOM 660 C CA . THR A 1 82 ? 17.015 12.575 0.158 1.00 59.88 82 THR A CA 1
ATOM 661 C C . THR A 1 82 ? 18.193 12.633 -0.805 1.00 59.88 82 THR A C 1
ATOM 663 O O . THR A 1 82 ? 18.667 11.598 -1.274 1.00 59.88 82 THR A O 1
ATOM 666 N N . GLU A 1 83 ? 18.625 13.844 -1.152 1.00 58.53 83 GLU A N 1
ATOM 667 C CA . GLU A 1 83 ? 19.865 14.068 -1.877 1.00 58.53 83 GLU A CA 1
ATOM 668 C C . GLU A 1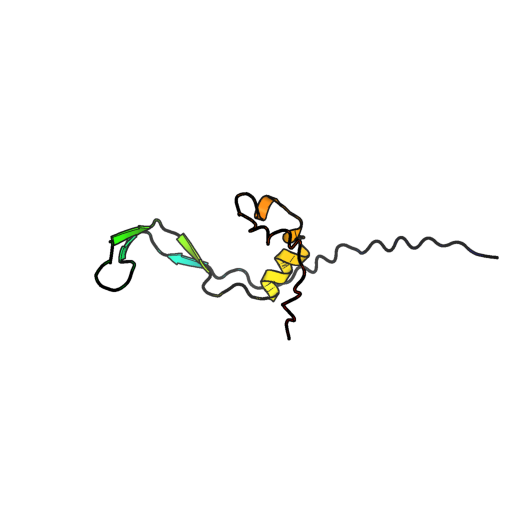 83 ? 20.986 13.488 -1.020 1.00 58.53 83 GLU A C 1
ATOM 670 O O . GLU A 1 83 ? 21.368 14.045 0.012 1.00 58.53 83 GLU A O 1
ATOM 675 N N . LEU A 1 84 ? 21.481 12.314 -1.413 1.00 57.59 84 LEU A N 1
ATOM 676 C CA . LEU A 1 84 ? 22.749 11.828 -0.902 1.00 57.59 84 LEU A CA 1
ATOM 677 C C . LEU A 1 84 ? 23.767 12.909 -1.236 1.00 57.59 84 LEU A C 1
ATOM 679 O O . LEU A 1 84 ? 24.006 13.207 -2.406 1.00 57.59 84 LEU A O 1
ATOM 683 N N . LEU A 1 85 ? 24.266 13.540 -0.174 1.00 47.97 85 LEU A N 1
ATOM 684 C CA . LEU A 1 85 ? 25.146 14.689 -0.223 1.00 47.97 85 LEU A CA 1
ATOM 685 C C . LEU A 1 85 ? 26.175 14.543 -1.341 1.00 47.97 85 LEU A C 1
ATOM 687 O O . LEU A 1 85 ? 26.826 13.504 -1.467 1.00 47.97 85 LEU A O 1
ATOM 691 N N . SER A 1 86 ? 26.351 15.634 -2.086 1.00 44.91 86 SER A N 1
ATOM 692 C CA . SER A 1 86 ? 27.560 15.938 -2.843 1.00 44.91 86 SER A CA 1
ATOM 693 C C . SER A 1 86 ? 28.787 15.514 -2.030 1.00 44.91 86 SER A C 1
ATOM 695 O O . SER A 1 86 ? 29.224 16.188 -1.096 1.00 44.91 86 SER A O 1
ATOM 697 N N . CYS A 1 87 ? 29.311 14.333 -2.347 1.00 33.69 87 CYS A N 1
ATOM 698 C CA . CYS A 1 87 ? 30.483 13.774 -1.707 1.00 33.69 87 CYS A CA 1
ATOM 699 C C . CYS A 1 87 ? 31.711 14.430 -2.342 1.00 33.69 87 CYS A C 1
ATOM 701 O O . CYS A 1 87 ? 32.396 13.847 -3.180 1.00 33.69 87 CYS A O 1
ATOM 703 N N . SER A 1 88 ? 32.005 15.670 -1.946 1.00 47.88 88 SER A N 1
ATOM 704 C CA . SER A 1 88 ? 33.329 16.260 -2.152 1.00 47.88 88 SER A CA 1
ATOM 705 C C . SER A 1 88 ? 34.268 15.751 -1.061 1.00 47.88 88 SER A C 1
ATOM 707 O O . SER A 1 88 ? 34.590 16.471 -0.116 1.00 47.88 88 SER A O 1
ATOM 709 N N . ARG A 1 89 ? 34.620 14.462 -1.161 1.00 45.06 89 ARG A N 1
ATOM 710 C CA . ARG A 1 89 ? 35.822 13.786 -0.630 1.00 45.06 89 ARG A CA 1
ATOM 711 C C . ARG A 1 89 ? 35.566 12.286 -0.612 1.00 45.06 89 ARG A C 1
ATOM 713 O O . ARG A 1 89 ? 34.792 11.787 0.191 1.00 45.06 89 ARG A O 1
ATOM 720 N N . GLY A 1 90 ? 36.226 11.600 -1.540 1.00 46.75 90 GLY A N 1
ATOM 721 C CA . GLY A 1 90 ? 35.998 10.198 -1.834 1.00 46.75 90 GLY A CA 1
ATOM 722 C C . GLY A 1 90 ? 36.021 9.284 -0.614 1.00 46.75 90 GLY A C 1
ATOM 723 O O . GLY A 1 90 ? 36.977 9.277 0.154 1.00 46.75 90 GLY A O 1
ATOM 724 N N . LEU A 1 91 ? 35.000 8.438 -0.532 1.00 38.88 91 LEU A N 1
ATOM 725 C CA . LEU A 1 91 ? 35.167 7.035 -0.192 1.00 38.88 91 LEU A CA 1
ATOM 726 C C . LEU A 1 91 ? 33.988 6.260 -0.788 1.00 38.88 91 LEU A C 1
ATOM 728 O O . LEU A 1 91 ? 32.835 6.453 -0.419 1.00 38.88 91 LEU A O 1
ATOM 732 N N . PHE A 1 92 ? 34.309 5.419 -1.766 1.00 37.91 92 PHE A N 1
ATOM 733 C CA . PHE A 1 92 ? 33.400 4.496 -2.433 1.00 37.91 92 PHE A CA 1
ATOM 734 C C . PHE A 1 92 ? 33.083 3.342 -1.470 1.00 37.91 92 PHE A C 1
ATOM 736 O O . PHE A 1 92 ? 33.937 2.498 -1.210 1.00 37.91 92 PHE A O 1
ATOM 743 N N . ILE A 1 93 ? 31.867 3.306 -0.935 1.00 39.72 93 ILE A N 1
ATOM 744 C CA . ILE A 1 93 ? 31.250 2.123 -0.320 1.00 39.72 93 ILE A CA 1
ATOM 745 C C . ILE A 1 93 ? 29.787 2.257 -0.753 1.00 39.72 93 ILE A C 1
ATOM 747 O O . ILE A 1 93 ? 29.153 3.243 -0.408 1.00 39.72 93 ILE A O 1
ATOM 751 N N . VAL A 1 94 ? 29.283 1.478 -1.711 1.00 37.56 94 VAL A N 1
ATOM 752 C CA . VAL A 1 94 ? 28.779 0.119 -1.497 1.00 37.56 94 VAL A CA 1
ATOM 753 C C . VAL A 1 94 ? 28.991 -0.716 -2.769 1.00 37.56 94 VAL A C 1
ATOM 755 O O . VAL A 1 94 ? 28.422 -0.420 -3.817 1.00 37.56 94 VAL A O 1
ATOM 758 N N . ARG A 1 95 ? 29.779 -1.796 -2.672 1.00 35.25 95 ARG A N 1
ATOM 759 C CA . ARG A 1 95 ? 29.580 -2.973 -3.527 1.00 35.25 95 ARG A CA 1
ATOM 760 C C . ARG A 1 95 ? 28.357 -3.701 -2.983 1.00 35.25 95 ARG A C 1
ATOM 762 O O . ARG A 1 95 ? 28.402 -4.174 -1.850 1.00 35.25 95 ARG A O 1
ATOM 769 N N . TYR A 1 96 ? 27.299 -3.795 -3.776 1.00 32.16 96 TYR A N 1
ATOM 770 C CA . TYR A 1 96 ? 26.377 -4.914 -3.629 1.00 32.16 96 TYR A CA 1
ATOM 771 C C . TYR A 1 96 ? 27.127 -6.178 -4.074 1.00 32.16 96 TYR A C 1
ATOM 773 O O . TYR A 1 96 ? 27.839 -6.147 -5.083 1.00 32.16 96 TYR A O 1
ATOM 781 N N . VAL A 1 97 ? 27.049 -7.228 -3.255 1.00 44.94 97 VAL A N 1
ATOM 782 C CA . VAL A 1 97 ? 27.407 -8.601 -3.646 1.00 44.94 97 VAL A CA 1
ATOM 783 C C . VAL A 1 97 ? 26.384 -9.098 -4.655 1.00 44.94 97 VAL A C 1
ATOM 785 O O . VAL A 1 97 ? 25.191 -8.777 -4.457 1.00 44.94 97 VAL A O 1
#

Sequence (97 aa):
MEATTTATENAAPRSRTLWVPDIAWVEIPAGEFIYGEGNEQPTLHLDAFEIARYPVTNRQYECFVDDGGYEDEQWWDGLKKTELLSCSRGLFIVRYV